Protein AF-A0A963WDS1-F1 (afdb_monomer_lite)

Foldseek 3Di:
DLVCVCQCVPPPNNPHPPNCVSCVVVCVVDLVVLLCCQQPPDDPQHHVSPDDDDSVVSSVVSD

Radius of gyration: 10.9 Å; chains: 1; bounding box: 25×21×23 Å

pLDDT: mean 94.64, std 4.17, range [67.5, 97.75]

Structure (mmCIF, N/CA/C/O backbone):
data_AF-A0A963WDS1-F1
#
_entry.id   AF-A0A963WDS1-F1
#
loop_
_atom_site.group_PDB
_atom_site.id
_atom_site.type_symbol
_atom_site.label_atom_id
_atom_site.label_alt_id
_atom_site.label_comp_id
_atom_site.label_asym_id
_atom_site.label_entity_id
_atom_site.label_seq_id
_atom_site.pdbx_PDB_ins_code
_atom_site.Cartn_x
_atom_site.Cartn_y
_atom_site.Cartn_z
_atom_site.occupancy
_atom_site.B_iso_or_equiv
_atom_site.auth_seq_id
_atom_site.auth_comp_id
_atom_site.auth_asym_id
_atom_site.auth_atom_id
_atom_site.pdbx_PDB_model_num
ATOM 1 N N . ALA A 1 1 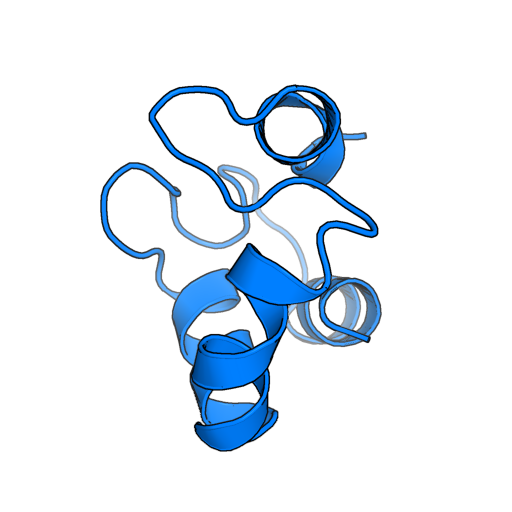? 13.055 -8.719 3.182 1.00 67.50 1 ALA A N 1
ATOM 2 C CA . ALA A 1 1 ? 13.951 -7.699 3.772 1.00 67.50 1 ALA A CA 1
ATOM 3 C C . ALA A 1 1 ? 13.614 -6.276 3.307 1.00 67.50 1 ALA A C 1
ATOM 5 O O . ALA A 1 1 ? 13.502 -5.399 4.154 1.00 67.50 1 ALA A O 1
ATOM 6 N N . GLN A 1 2 ? 13.395 -6.032 2.006 1.00 89.50 2 GLN A N 1
ATOM 7 C CA . GLN A 1 2 ? 13.102 -4.674 1.509 1.00 89.50 2 GLN A CA 1
ATOM 8 C C . GLN A 1 2 ? 11.779 -4.099 2.036 1.00 89.50 2 GLN A C 1
ATOM 10 O O . GLN A 1 2 ? 11.761 -2.995 2.564 1.00 89.50 2 GLN A O 1
ATOM 15 N N . CYS A 1 3 ? 10.686 -4.867 1.999 1.00 92.94 3 CYS A N 1
ATOM 16 C CA . CYS A 1 3 ? 9.380 -4.405 2.493 1.00 92.94 3 CYS A CA 1
ATOM 17 C C . CYS A 1 3 ? 9.441 -4.022 3.983 1.00 92.94 3 CYS A C 1
ATOM 19 O O . CYS A 1 3 ? 8.904 -3.001 4.409 1.00 92.94 3 CYS A O 1
ATOM 21 N N . SER A 1 4 ? 10.160 -4.817 4.782 1.00 93.75 4 SER A N 1
ATOM 22 C CA . SER A 1 4 ? 10.329 -4.575 6.215 1.00 93.75 4 SER A CA 1
ATOM 23 C C . SER A 1 4 ? 11.133 -3.324 6.547 1.00 93.75 4 SER A C 1
ATOM 25 O O . SER A 1 4 ? 10.933 -2.791 7.632 1.00 93.75 4 SER A O 1
ATOM 27 N N . ALA A 1 5 ? 11.965 -2.811 5.635 1.00 93.50 5 ALA A N 1
ATOM 28 C CA . ALA A 1 5 ? 12.722 -1.582 5.877 1.00 93.50 5 ALA A CA 1
ATOM 29 C C . ALA A 1 5 ? 11.806 -0.389 6.205 1.00 93.50 5 ALA A C 1
ATOM 31 O O . ALA A 1 5 ? 12.158 0.441 7.039 1.00 93.50 5 ALA A O 1
ATOM 32 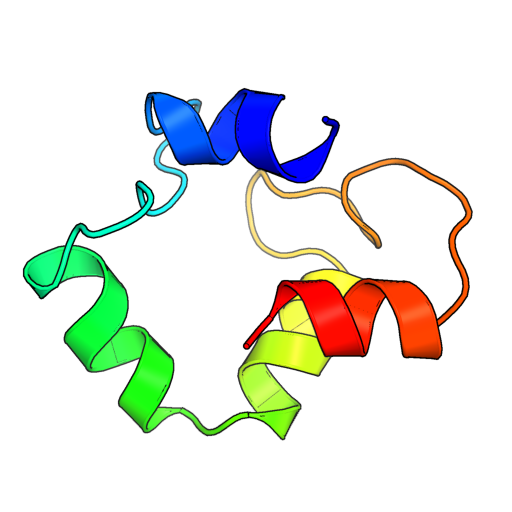N N . CYS A 1 6 ? 10.607 -0.347 5.611 1.00 95.88 6 CYS A N 1
ATOM 33 C CA . CYS A 1 6 ? 9.616 0.693 5.888 1.00 95.88 6 CYS A CA 1
ATOM 34 C C . CYS A 1 6 ? 8.442 0.183 6.735 1.00 95.88 6 CYS A C 1
ATOM 36 O O . CYS A 1 6 ? 8.001 0.870 7.656 1.00 95.88 6 CYS A O 1
ATOM 38 N N . HIS A 1 7 ? 7.947 -1.029 6.466 1.00 96.75 7 HIS A N 1
ATOM 39 C CA . HIS A 1 7 ? 6.733 -1.559 7.098 1.00 96.75 7 HIS A CA 1
ATOM 40 C C . HIS A 1 7 ? 6.956 -2.186 8.485 1.00 96.75 7 HIS A C 1
ATOM 42 O O . HIS A 1 7 ? 5.983 -2.460 9.180 1.00 96.75 7 HIS A O 1
ATOM 48 N N . ALA A 1 8 ? 8.196 -2.404 8.940 1.00 95.12 8 ALA A N 1
ATOM 49 C CA . ALA A 1 8 ? 8.421 -2.885 10.309 1.00 95.12 8 ALA A CA 1
ATOM 50 C C . ALA A 1 8 ? 8.131 -1.796 11.356 1.00 95.12 8 ALA A C 1
ATOM 52 O O . ALA A 1 8 ? 7.491 -2.058 12.370 1.00 95.12 8 ALA A O 1
ATOM 53 N N . THR A 1 9 ? 8.575 -0.564 11.100 1.00 95.12 9 THR A N 1
ATOM 54 C CA . THR A 1 9 ? 8.479 0.556 12.054 1.00 95.12 9 THR A CA 1
ATOM 55 C C . THR A 1 9 ? 7.543 1.672 11.594 1.00 95.12 9 THR A C 1
ATOM 57 O O . THR A 1 9 ? 7.191 2.535 12.394 1.00 95.12 9 THR A O 1
ATOM 60 N N . GLY A 1 10 ? 7.090 1.642 10.338 1.00 95.00 10 GLY A N 1
ATOM 61 C CA . GLY A 1 10 ? 6.188 2.642 9.771 1.00 95.00 10 GLY A CA 1
ATOM 62 C C . GLY A 1 10 ? 6.908 3.887 9.256 1.00 95.00 10 GLY A C 1
ATOM 63 O O . GLY A 1 10 ? 6.402 5.003 9.384 1.00 95.00 10 GLY A O 1
ATOM 64 N N . VAL A 1 11 ? 8.103 3.706 8.683 1.00 95.06 11 VAL A N 1
ATOM 65 C CA . VAL A 1 11 ? 8.915 4.794 8.116 1.00 95.06 11 VAL A CA 1
ATOM 66 C C . VAL A 1 11 ? 8.087 5.596 7.115 1.00 95.06 11 VAL A C 1
ATOM 68 O O . VAL A 1 11 ? 7.382 5.022 6.286 1.00 95.06 11 VAL A O 1
ATOM 71 N N . ALA A 1 12 ? 8.165 6.926 7.203 1.00 93.25 12 ALA A N 1
ATOM 72 C CA . ALA A 1 12 ? 7.434 7.852 6.336 1.00 93.25 12 ALA A CA 1
ATOM 73 C C . ALA A 1 12 ? 5.908 7.599 6.280 1.00 93.25 12 ALA A C 1
ATOM 75 O O . ALA A 1 12 ? 5.263 7.885 5.272 1.00 93.25 12 ALA A O 1
ATOM 76 N N . GLY A 1 13 ? 5.322 7.053 7.354 1.00 93.56 13 GLY A N 1
ATOM 77 C CA . GLY A 1 13 ? 3.892 6.742 7.423 1.00 93.56 13 GLY A CA 1
ATOM 78 C C . GLY A 1 13 ? 3.497 5.436 6.727 1.00 93.56 13 GLY A C 1
ATOM 79 O O . GLY A 1 13 ? 2.314 5.228 6.442 1.00 93.56 13 GLY A O 1
ATOM 80 N N . ALA A 1 14 ? 4.458 4.550 6.441 1.00 96.81 14 ALA A N 1
ATOM 81 C CA . ALA A 1 14 ? 4.163 3.215 5.936 1.00 96.81 14 ALA A CA 1
ATOM 82 C C . ALA A 1 14 ? 3.257 2.447 6.925 1.00 96.81 14 ALA A C 1
ATOM 84 O O . ALA A 1 14 ? 3.472 2.507 8.138 1.00 96.81 14 ALA A O 1
ATOM 85 N N . PRO A 1 15 ? 2.238 1.710 6.446 1.00 96.31 15 PRO A N 1
ATOM 86 C CA . PRO A 1 15 ? 1.391 0.908 7.321 1.00 96.31 15 PRO A CA 1
ATOM 87 C C . PRO A 1 15 ? 2.216 -0.223 7.940 1.00 96.31 15 PRO A C 1
ATOM 89 O O . PRO A 1 15 ? 2.778 -1.048 7.218 1.00 96.31 15 PRO A O 1
ATOM 92 N N . LYS A 1 16 ? 2.305 -0.260 9.270 1.00 96.88 16 LYS A N 1
ATOM 93 C CA . LYS A 1 16 ? 3.113 -1.262 9.970 1.00 96.88 16 LYS A CA 1
ATOM 94 C C . LYS A 1 16 ? 2.543 -2.664 9.795 1.00 96.88 16 LYS A C 1
ATOM 96 O O . LYS A 1 16 ? 1.327 -2.834 9.719 1.00 96.88 16 LYS A O 1
ATOM 101 N N . PHE A 1 17 ? 3.400 -3.681 9.774 1.00 91.88 17 PHE A N 1
ATOM 102 C CA . PHE A 1 17 ? 2.929 -5.064 9.852 1.00 91.88 17 PHE A CA 1
ATOM 103 C C . PHE A 1 17 ? 2.076 -5.275 11.106 1.00 91.88 17 PHE A C 1
ATOM 105 O O . PHE A 1 17 ? 2.361 -4.707 12.158 1.00 91.88 17 PHE A O 1
ATOM 112 N N . GLN A 1 18 ? 1.023 -6.086 10.969 1.00 90.25 18 GLN A N 1
ATOM 113 C CA . GLN A 1 18 ? 0.075 -6.433 12.039 1.00 90.25 18 GLN A CA 1
ATOM 114 C C . GLN A 1 18 ? -0.731 -5.255 12.626 1.00 90.25 18 GLN A C 1
ATOM 116 O O . GLN A 1 18 ? -1.525 -5.453 13.543 1.00 90.25 18 GLN A O 1
ATOM 121 N N . ASP A 1 19 ? -0.608 -4.042 12.078 1.00 96.44 19 ASP A N 1
ATOM 122 C CA . ASP A 1 19 ? -1.437 -2.901 12.470 1.00 96.44 19 ASP A CA 1
ATOM 123 C C . ASP A 1 19 ? -2.824 -2.996 11.820 1.00 96.44 19 ASP A C 1
ATOM 125 O O . ASP A 1 19 ? -3.066 -2.493 10.720 1.00 96.44 19 ASP A O 1
ATOM 129 N N . ALA A 1 20 ? -3.747 -3.678 12.498 1.00 95.06 20 ALA A N 1
ATOM 130 C CA . ALA A 1 20 ? -5.098 -3.904 11.991 1.00 95.06 20 ALA A CA 1
ATOM 131 C C . ALA A 1 20 ? -5.860 -2.596 11.711 1.00 95.06 20 ALA A C 1
ATOM 133 O O . ALA A 1 20 ? -6.638 -2.536 10.759 1.00 95.06 20 ALA A O 1
ATOM 134 N N . ALA A 1 21 ? -5.617 -1.537 12.491 1.00 96.12 21 ALA A N 1
ATOM 135 C CA . ALA A 1 21 ? -6.270 -0.246 12.293 1.00 96.12 21 ALA A CA 1
ATOM 136 C C . ALA A 1 21 ? -5.773 0.441 11.013 1.00 96.12 21 ALA A C 1
ATOM 138 O O . ALA A 1 21 ? -6.570 0.988 10.249 1.00 96.12 21 ALA A O 1
ATOM 139 N N . ALA A 1 22 ? -4.469 0.364 10.730 1.00 96.06 22 ALA A N 1
ATOM 140 C CA . ALA A 1 22 ? -3.916 0.858 9.476 1.00 96.06 22 ALA A CA 1
ATOM 141 C C . ALA A 1 22 ? -4.350 -0.005 8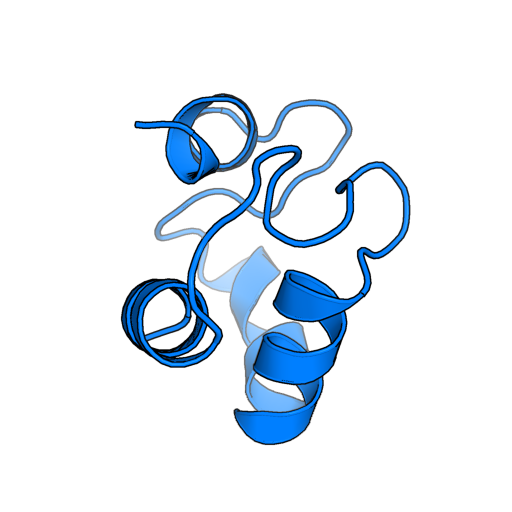.277 1.00 96.06 22 ALA A C 1
ATOM 143 O O . ALA A 1 22 ? -4.687 0.533 7.218 1.00 96.06 22 ALA A O 1
ATOM 144 N N . TRP A 1 23 ? -4.355 -1.331 8.409 1.00 96.19 23 TRP A N 1
ATOM 145 C CA . TRP A 1 23 ? -4.645 -2.234 7.291 1.00 96.19 23 TRP A CA 1
ATOM 146 C C . TRP A 1 23 ? -6.131 -2.388 6.973 1.00 96.19 23 TRP A C 1
ATOM 148 O O . TRP A 1 23 ? -6.457 -2.552 5.801 1.00 96.19 23 TRP A O 1
ATOM 158 N N . GLY A 1 24 ? -7.033 -2.248 7.947 1.00 96.44 24 GLY A N 1
ATOM 159 C CA . GLY A 1 24 ? -8.485 -2.362 7.759 1.00 96.44 24 GLY A CA 1
ATOM 160 C C . GLY A 1 24 ? -9.022 -1.626 6.520 1.00 96.44 24 GLY A C 1
ATOM 161 O O . GLY A 1 24 ? -9.485 -2.284 5.590 1.00 96.44 24 GLY A O 1
ATOM 162 N N . PRO A 1 25 ? -8.898 -0.287 6.422 1.00 96.38 25 PRO A N 1
ATOM 163 C CA . PRO A 1 25 ? -9.384 0.479 5.265 1.00 96.38 25 PRO A CA 1
ATOM 164 C C . PRO A 1 25 ? -8.567 0.274 3.976 1.00 96.38 25 PRO A C 1
ATOM 166 O O . PRO A 1 25 ? -8.938 0.771 2.912 1.00 96.38 25 PRO A O 1
ATOM 169 N N . ARG A 1 26 ? -7.411 -0.394 4.050 1.00 96.25 26 ARG A N 1
ATOM 170 C CA . ARG A 1 26 ? -6.586 -0.728 2.879 1.00 96.25 26 ARG A CA 1
ATOM 171 C C . ARG A 1 26 ? -7.039 -2.048 2.271 1.00 96.25 26 ARG A C 1
ATOM 173 O O . ARG A 1 26 ? -7.226 -2.120 1.065 1.00 96.25 26 ARG A O 1
ATOM 180 N N . ILE A 1 27 ? -7.291 -3.051 3.106 1.00 95.31 27 ILE A N 1
ATOM 181 C CA . ILE A 1 27 ? -7.779 -4.368 2.685 1.00 95.31 27 ILE A CA 1
ATOM 182 C C . ILE A 1 27 ? -9.146 -4.257 1.995 1.00 95.31 27 ILE A C 1
ATOM 184 O O . ILE A 1 27 ? -9.385 -4.961 1.017 1.00 95.31 27 ILE A O 1
ATOM 188 N N . THR A 1 28 ? -10.010 -3.322 2.410 1.00 96.69 28 THR A N 1
ATOM 189 C CA . THR A 1 28 ? -11.301 -3.083 1.733 1.00 96.69 28 THR A CA 1
ATOM 190 C C . THR A 1 28 ? -11.171 -2.623 0.277 1.00 96.69 28 THR A C 1
ATOM 192 O O . THR A 1 28 ? -12.134 -2.747 -0.474 1.00 96.69 28 THR A O 1
ATOM 195 N N . GLN A 1 29 ? -10.004 -2.125 -0.153 1.00 96.44 29 GLN A N 1
ATOM 196 C CA . GLN A 1 29 ? -9.745 -1.746 -1.552 1.00 96.44 29 GLN A CA 1
ATOM 197 C C . GLN A 1 29 ? -9.511 -2.965 -2.462 1.00 96.44 29 GLN A C 1
ATOM 199 O O . GLN A 1 29 ? -9.477 -2.815 -3.684 1.00 96.44 29 GLN A O 1
ATOM 204 N N . GLY A 1 30 ? -9.359 -4.156 -1.876 1.00 96.88 30 GLY A N 1
ATOM 205 C CA . GLY A 1 30 ? -9.140 -5.413 -2.581 1.00 96.88 30 GLY A CA 1
ATOM 206 C C . GLY A 1 30 ? -7.679 -5.668 -2.957 1.00 96.88 30 GLY A C 1
ATOM 207 O O . GLY A 1 30 ? -6.854 -4.755 -3.036 1.00 96.88 30 GLY A O 1
ATOM 208 N N . TYR A 1 31 ? -7.369 -6.945 -3.190 1.00 96.81 31 TYR A N 1
ATOM 209 C CA . TYR A 1 31 ? -6.013 -7.423 -3.466 1.00 96.81 31 TYR A CA 1
ATOM 210 C C . TYR A 1 31 ? -5.380 -6.748 -4.687 1.00 96.81 31 TYR A C 1
ATOM 212 O O . TYR A 1 31 ? -4.280 -6.213 -4.578 1.00 96.81 31 TYR A O 1
ATOM 220 N N . ASP A 1 32 ? -6.090 -6.700 -5.817 1.00 97.25 32 ASP A N 1
ATOM 221 C CA . ASP A 1 32 ? -5.554 -6.156 -7.071 1.00 97.25 32 ASP A CA 1
ATOM 222 C C . ASP A 1 32 ? -5.128 -4.689 -6.933 1.00 97.25 32 ASP A C 1
ATOM 224 O O . ASP A 1 32 ? -4.085 -4.282 -7.445 1.00 97.25 32 ASP A O 1
ATOM 228 N N . THR A 1 33 ? -5.890 -3.898 -6.174 1.00 97.69 33 THR A N 1
ATOM 229 C CA . THR A 1 33 ? -5.557 -2.496 -5.894 1.00 97.69 33 THR A CA 1
ATOM 230 C C . THR A 1 33 ? -4.289 -2.381 -5.050 1.00 97.69 33 THR A C 1
ATOM 232 O O . THR A 1 33 ? -3.414 -1.562 -5.342 1.00 97.69 33 THR A O 1
ATOM 235 N N . LEU A 1 34 ? -4.159 -3.210 -4.008 1.00 97.00 34 LEU A N 1
ATOM 236 C CA . LEU A 1 34 ? -2.967 -3.229 -3.158 1.00 97.00 34 LEU A CA 1
ATOM 237 C C . LEU A 1 34 ? -1.732 -3.690 -3.935 1.00 97.00 34 LEU A C 1
ATOM 239 O O . LEU A 1 34 ? -0.671 -3.074 -3.816 1.00 97.00 34 LEU A O 1
ATOM 243 N N . LEU A 1 35 ? -1.887 -4.710 -4.778 1.00 97.38 35 LEU A N 1
ATOM 244 C CA . LEU A 1 35 ? -0.837 -5.191 -5.663 1.00 97.38 35 LEU A CA 1
ATOM 245 C C . LEU A 1 35 ? -0.404 -4.107 -6.651 1.00 97.38 35 LEU A C 1
ATOM 247 O O . LEU A 1 35 ? 0.787 -3.836 -6.777 1.00 97.38 35 LEU A O 1
ATOM 251 N N . LEU A 1 36 ? -1.349 -3.419 -7.293 1.00 97.75 36 LEU A N 1
ATOM 252 C CA . LEU A 1 36 ? -1.042 -2.319 -8.205 1.00 97.75 36 LEU A CA 1
ATOM 253 C C . LEU A 1 36 ? -0.230 -1.220 -7.507 1.00 97.75 36 LEU A C 1
ATOM 255 O O . LEU A 1 36 ? 0.745 -0.719 -8.068 1.00 97.75 36 LEU A O 1
ATOM 259 N N . HIS A 1 37 ? -0.598 -0.860 -6.275 1.00 97.12 37 HIS A N 1
ATOM 260 C CA . HIS A 1 37 ? 0.152 0.110 -5.477 1.00 97.12 37 HIS A CA 1
ATOM 261 C C . HIS A 1 37 ? 1.556 -0.383 -5.120 1.00 97.12 37 HIS A C 1
ATOM 263 O O . HIS A 1 37 ? 2.496 0.405 -5.174 1.00 97.12 37 HIS A O 1
ATOM 269 N N . ALA A 1 38 ? 1.725 -1.667 -4.799 1.00 96.69 38 ALA A N 1
ATOM 270 C CA . ALA A 1 38 ? 3.037 -2.261 -4.548 1.00 96.69 38 ALA A CA 1
ATOM 271 C C . ALA A 1 38 ? 3.918 -2.275 -5.810 1.00 96.69 38 ALA A C 1
ATOM 273 O O . ALA A 1 38 ? 5.098 -1.935 -5.743 1.00 96.69 38 ALA A O 1
ATOM 274 N N . LEU A 1 39 ? 3.345 -2.594 -6.974 1.00 97.31 39 LEU A N 1
ATOM 275 C CA . LEU A 1 39 ? 4.059 -2.650 -8.252 1.00 97.31 39 LEU A CA 1
ATOM 276 C C . LEU A 1 39 ? 4.448 -1.266 -8.772 1.00 97.31 39 LEU A C 1
ATOM 278 O O . LEU A 1 39 ? 5.562 -1.081 -9.252 1.00 97.31 39 LEU A O 1
ATOM 282 N N . LYS A 1 40 ? 3.539 -0.291 -8.695 1.00 97.19 40 LYS A N 1
ATOM 283 C CA . LYS A 1 40 ? 3.730 1.046 -9.282 1.00 97.19 40 LYS A CA 1
ATOM 284 C C . LYS A 1 40 ? 4.202 2.101 -8.287 1.00 97.19 40 LYS A C 1
ATOM 286 O O . LYS A 1 40 ? 4.572 3.193 -8.704 1.00 97.19 40 LYS A O 1
ATOM 291 N N . GLY A 1 41 ? 4.232 1.773 -7.000 1.00 95.69 41 GLY A N 1
ATOM 292 C CA . GLY A 1 41 ? 4.519 2.719 -5.932 1.00 95.69 41 GLY A CA 1
ATOM 293 C C . GLY A 1 41 ? 3.296 3.563 -5.564 1.00 95.69 41 G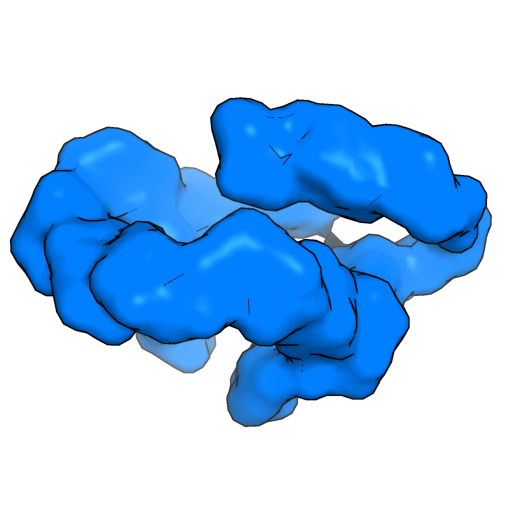LY A C 1
ATOM 294 O O . GLY A 1 41 ? 2.340 3.708 -6.331 1.00 95.69 41 GLY A O 1
ATOM 295 N N . LYS A 1 42 ? 3.315 4.116 -4.349 1.00 96.19 42 LYS A N 1
ATOM 296 C CA . LYS A 1 42 ? 2.270 5.011 -3.832 1.00 96.19 42 LYS A CA 1
ATOM 297 C C . LYS A 1 42 ? 2.822 5.866 -2.695 1.00 96.19 42 LYS A C 1
ATOM 299 O O . LYS A 1 42 ? 3.310 5.341 -1.695 1.00 96.19 42 LYS A O 1
ATOM 304 N N . GLY A 1 43 ? 2.693 7.186 -2.815 1.00 94.56 43 GLY A N 1
ATOM 305 C CA . GLY A 1 43 ? 3.244 8.118 -1.828 1.00 94.56 43 GLY A CA 1
ATOM 306 C C . GLY A 1 43 ? 4.762 7.959 -1.708 1.00 94.56 43 GLY A C 1
ATOM 307 O O . GLY A 1 43 ? 5.461 7.996 -2.713 1.00 94.56 43 GLY A O 1
ATOM 308 N N . ALA A 1 44 ? 5.261 7.748 -0.488 1.00 95.50 44 ALA A N 1
ATOM 309 C CA . ALA A 1 44 ? 6.686 7.522 -0.228 1.00 95.50 44 ALA A CA 1
ATOM 310 C C . ALA A 1 44 ? 7.177 6.104 -0.592 1.00 95.50 44 ALA A C 1
ATOM 312 O O . ALA A 1 44 ? 8.378 5.845 -0.561 1.00 95.50 44 ALA A O 1
ATOM 313 N N . MET A 1 45 ? 6.276 5.171 -0.920 1.00 96.38 45 MET A N 1
ATOM 314 C CA . MET A 1 45 ? 6.653 3.817 -1.323 1.00 96.38 45 MET A CA 1
ATOM 315 C C . MET A 1 45 ? 7.039 3.799 -2.805 1.00 96.38 45 MET A C 1
ATOM 317 O O . MET A 1 45 ? 6.192 4.040 -3.668 1.00 96.38 45 MET A O 1
ATOM 321 N N . ALA A 1 46 ? 8.303 3.490 -3.096 1.00 95.50 46 ALA A N 1
ATOM 322 C CA . ALA A 1 46 ? 8.806 3.341 -4.459 1.00 95.50 46 ALA A CA 1
ATOM 323 C C . ALA A 1 46 ? 8.179 2.124 -5.181 1.00 95.50 46 ALA A C 1
ATOM 325 O O . ALA A 1 46 ? 7.776 1.164 -4.511 1.00 95.50 46 ALA A O 1
ATOM 326 N N . PRO A 1 47 ? 8.130 2.124 -6.530 1.00 96.69 47 PRO A N 1
ATOM 327 C CA . PRO A 1 47 ? 7.715 0.960 -7.314 1.00 96.69 47 PRO A CA 1
ATOM 328 C C . PRO A 1 47 ? 8.474 -0.301 -6.891 1.00 96.69 47 PRO A C 1
ATOM 330 O O . PRO A 1 47 ? 9.689 -0.251 -6.696 1.00 96.69 47 PRO A O 1
ATOM 333 N N . GLN A 1 48 ? 7.755 -1.410 -6.703 1.00 95.69 48 GLN A N 1
ATOM 334 C CA . GLN A 1 48 ? 8.307 -2.712 -6.308 1.00 95.69 48 GLN A CA 1
ATOM 335 C C . GLN A 1 48 ? 9.187 -2.654 -5.041 1.00 95.69 48 GLN A C 1
ATOM 337 O O . GLN A 1 48 ? 10.151 -3.403 -4.893 1.00 95.69 48 GLN A O 1
ATOM 342 N N . GLY A 1 49 ? 8.905 -1.726 -4.119 1.00 92.38 49 GLY A N 1
ATOM 343 C CA . GLY A 1 49 ? 9.721 -1.529 -2.916 1.00 92.38 49 GLY A CA 1
ATOM 344 C C . GLY A 1 49 ? 11.140 -1.015 -3.198 1.00 92.38 49 GLY A C 1
ATOM 345 O O . GLY A 1 49 ? 12.026 -1.194 -2.365 1.00 92.38 49 GLY A O 1
ATOM 346 N N . GLY A 1 50 ? 11.365 -0.401 -4.366 1.00 93.44 50 GLY A N 1
ATOM 347 C CA . GLY A 1 50 ? 12.654 0.156 -4.783 1.00 93.44 50 GLY A CA 1
ATOM 348 C C . GLY A 1 50 ? 13.635 -0.865 -5.367 1.00 93.44 50 GLY A C 1
ATOM 349 O O . GLY A 1 50 ? 14.824 -0.570 -5.457 1.00 93.44 50 GLY A O 1
ATOM 350 N N . GLY A 1 51 ? 13.168 -2.061 -5.731 1.00 91.94 51 GLY A N 1
ATOM 351 C CA . GLY A 1 51 ? 13.972 -3.076 -6.416 1.00 91.94 51 GLY A CA 1
ATOM 352 C C . GLY A 1 51 ? 13.426 -3.427 -7.797 1.00 91.94 51 GLY A C 1
ATOM 353 O O . GLY A 1 51 ? 12.422 -2.879 -8.236 1.00 91.94 51 GLY A O 1
ATOM 354 N N . ASN A 1 52 ? 14.093 -4.365 -8.468 1.00 93.56 52 ASN A N 1
ATOM 355 C CA . ASN A 1 52 ? 13.640 -4.953 -9.728 1.00 93.56 52 ASN A CA 1
ATOM 356 C C . ASN A 1 52 ? 13.226 -6.408 -9.472 1.00 93.56 52 ASN A C 1
ATOM 358 O O . ASN A 1 52 ? 14.024 -7.327 -9.655 1.00 93.56 52 ASN A O 1
ATOM 362 N N . PHE A 1 53 ? 12.016 -6.589 -8.948 1.00 93.81 53 PHE A N 1
ATOM 363 C CA . PHE A 1 53 ? 11.457 -7.900 -8.605 1.00 93.81 53 PHE A CA 1
ATOM 364 C C . PHE A 1 53 ? 10.441 -8.342 -9.656 1.00 93.81 53 PHE A C 1
ATOM 366 O O . PHE A 1 53 ? 9.935 -7.529 -10.426 1.00 93.81 53 PHE A O 1
ATOM 373 N N . SER A 1 54 ? 10.109 -9.628 -9.694 1.00 95.44 54 SER A N 1
ATOM 374 C CA . SER A 1 54 ? 8.994 -10.086 -10.524 1.00 95.44 54 SER A CA 1
ATOM 375 C C . SER A 1 54 ? 7.647 -9.702 -9.904 1.00 95.44 54 SER A C 1
ATOM 377 O O . SER A 1 54 ? 7.497 -9.651 -8.680 1.00 95.44 54 SER A O 1
ATOM 379 N N . ASP A 1 55 ? 6.626 -9.505 -10.741 1.00 95.56 55 ASP A N 1
ATOM 380 C CA . ASP A 1 55 ? 5.265 -9.219 -10.268 1.00 95.56 55 ASP A CA 1
ATOM 381 C C . ASP A 1 55 ? 4.731 -10.327 -9.349 1.00 95.56 55 ASP A C 1
ATOM 383 O O . ASP A 1 55 ? 4.007 -10.056 -8.393 1.00 95.56 55 ASP A O 1
ATOM 387 N N . VAL A 1 56 ? 5.151 -11.573 -9.589 1.00 95.75 56 VAL A N 1
ATOM 388 C CA . VAL A 1 56 ? 4.798 -12.732 -8.761 1.00 95.75 56 VAL A CA 1
ATOM 389 C C . VAL A 1 56 ? 5.381 -12.612 -7.351 1.00 95.75 56 VAL A C 1
ATOM 391 O O . VAL A 1 56 ? 4.690 -12.912 -6.379 1.00 95.75 56 VAL A O 1
ATOM 394 N N . GLU A 1 57 ? 6.634 -12.179 -7.209 1.00 94.38 57 GLU A N 1
ATOM 395 C CA . GLU A 1 57 ? 7.261 -11.984 -5.895 1.00 94.38 57 GLU A CA 1
ATOM 396 C C . GLU A 1 57 ? 6.603 -10.844 -5.122 1.00 94.38 57 GLU A C 1
ATOM 398 O O . GLU A 1 57 ? 6.335 -10.991 -3.929 1.00 94.38 57 GLU A O 1
ATOM 403 N N . ILE A 1 58 ? 6.27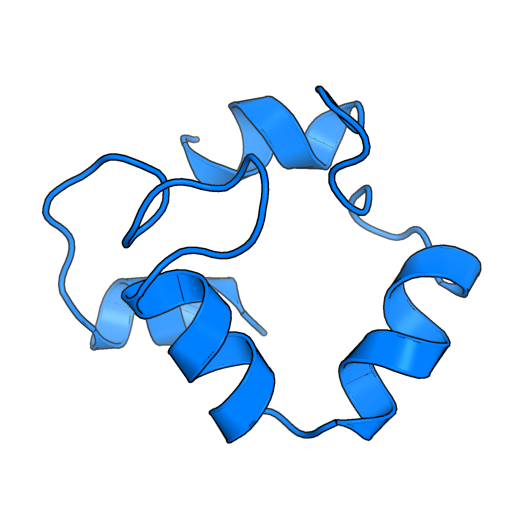6 -9.742 -5.804 1.00 96.25 58 ILE A N 1
ATOM 404 C CA . ILE A 1 58 ? 5.531 -8.637 -5.192 1.00 96.25 58 ILE A CA 1
ATOM 405 C C . ILE A 1 58 ? 4.133 -9.105 -4.777 1.00 96.25 58 ILE A C 1
ATOM 407 O O . ILE A 1 58 ? 3.712 -8.843 -3.653 1.00 96.25 58 ILE A O 1
ATOM 411 N N . GLY A 1 59 ? 3.446 -9.86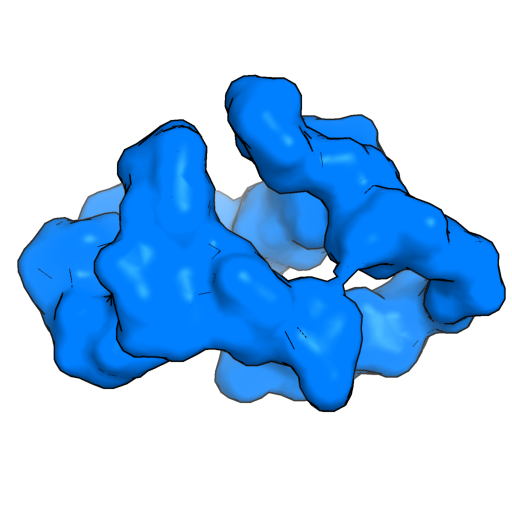8 -5.629 1.00 95.50 59 GLY A N 1
ATOM 412 C CA . GLY A 1 59 ? 2.132 -10.438 -5.338 1.00 95.50 59 GLY A CA 1
ATOM 413 C C . GLY A 1 59 ? 2.104 -11.307 -4.086 1.00 95.50 59 GLY A C 1
ATOM 414 O O . GLY A 1 59 ? 1.176 -11.191 -3.285 1.00 95.50 59 GLY A O 1
ATOM 415 N N . ARG A 1 60 ? 3.138 -12.128 -3.876 1.00 94.31 60 ARG A N 1
ATOM 416 C CA . ARG A 1 60 ? 3.277 -12.957 -2.667 1.00 94.31 60 ARG A CA 1
ATOM 417 C C . ARG A 1 60 ? 3.561 -12.148 -1.405 1.00 94.31 60 ARG A C 1
ATOM 419 O O . ARG A 1 60 ? 3.267 -12.629 -0.323 1.00 94.31 60 ARG A O 1
ATOM 426 N N . ALA A 1 61 ? 4.144 -10.958 -1.525 1.00 92.94 61 ALA A N 1
ATOM 427 C CA . ALA A 1 61 ? 4.447 -10.102 -0.379 1.00 92.94 61 ALA A CA 1
ATOM 428 C C . ALA A 1 61 ? 3.241 -9.271 0.104 1.00 92.94 61 ALA A C 1
ATOM 430 O O . ALA A 1 61 ? 3.302 -8.691 1.185 1.00 92.94 61 ALA A O 1
ATOM 431 N N . VAL A 1 62 ? 2.180 -9.171 -0.704 1.00 91.88 62 VAL A N 1
ATOM 432 C CA . VAL A 1 62 ? 0.956 -8.411 -0.383 1.00 91.88 62 VAL A CA 1
ATOM 433 C C . VAL A 1 62 ? -0.031 -9.225 0.469 1.00 91.88 62 VAL A C 1
ATOM 435 O O . VAL A 1 62 ? -0.933 -8.635 1.064 1.00 91.88 62 VAL A O 1
ATOM 438 N N . VAL A 1 63 ? 0.140 -10.551 0.542 1.00 83.19 63 VAL A N 1
ATOM 439 C CA . VAL A 1 63 ? -0.709 -11.475 1.319 1.00 83.19 63 VAL A CA 1
ATOM 440 C C . VAL A 1 63 ? -0.132 -11.819 2.686 1.00 83.19 63 VAL A C 1
ATOM 442 O O . VAL A 1 63 ? 1.110 -11.894 2.813 1.00 83.19 63 VAL A O 1
#

Sequence (63 aa):
AQCSACHATGVAGAPKFQDAAAWGPRITQGYDTLLLHALKGKGAMAPQGGGNFSDVEIGRAVV

Secondary structure (DSSP, 8-state):
-HHHHHHTTTGGGPPPTT-HHHHHHHHTT-HHHHHHHHHH-BTTB-GGGGS---HHHHHHH--